Protein AF-0000000074899481 (afdb_homodimer)

Sequence (180 aa):
MSCPLDQAIGLLVAIFHKYSGREGDKNTLSKSELKELIQKELTIGAKLQDAEIAKLMDDLDRNKDQVVNFQEYVTFLGALAMIYNEVLRGMSCPLDQAIGLLVAIFHKYSGREGDKNTLSKSELKELIQKELTIGAKLQDAEIAKLMDDLDRNKDQVVNFQEYVTFLGALAMIYNEVLRG

Structure (mmCIF, N/CA/C/O backbone):
data_AF-0000000074899481-model_v1
#
loop_
_entity.id
_entity.type
_entity.pdbx_description
1 polymer 'Protein S100'
#
loop_
_atom_site.group_PDB
_atom_site.id
_atom_site.type_symbol
_atom_site.label_atom_id
_atom_site.label_alt_id
_atom_site.label_comp_id
_atom_site.label_asym_id
_atom_site.label_entity_id
_atom_site.label_seq_id
_atom_site.pdbx_PDB_ins_code
_atom_site.Cartn_x
_atom_site.Cartn_y
_atom_site.Cartn_z
_atom_site.occupancy
_atom_site.B_iso_or_equiv
_atom_site.auth_seq_id
_atom_site.auth_comp_id
_atom_site.auth_asym_id
_atom_site.auth_atom_id
_atom_site.pdbx_PDB_model_num
ATOM 1 N N . MET A 1 1 ? 8.352 17.484 -9.734 1 54.28 1 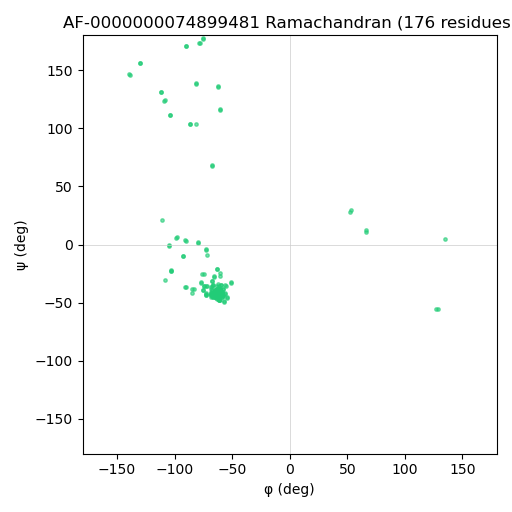MET A N 1
ATOM 2 C CA . MET A 1 1 ? 9.203 16.594 -8.961 1 54.28 1 MET A CA 1
ATOM 3 C C . MET A 1 1 ? 8.375 15.477 -8.312 1 54.28 1 MET A C 1
ATOM 5 O O . MET A 1 1 ? 7.461 15.758 -7.539 1 54.28 1 MET A O 1
ATOM 9 N N . SER A 1 2 ? 8.297 14.383 -8.875 1 69 2 SER A N 1
ATOM 10 C CA . SER A 1 2 ? 7.43 13.289 -8.43 1 69 2 SER A CA 1
ATOM 11 C C . SER A 1 2 ? 7.785 12.844 -7.016 1 69 2 SER A C 1
ATOM 13 O O . SER A 1 2 ? 8.961 12.641 -6.695 1 69 2 SER A O 1
ATOM 15 N N . CYS A 1 3 ? 6.945 13 -6.098 1 84 3 CYS A N 1
ATOM 16 C CA . CYS A 1 3 ? 7.164 12.617 -4.707 1 84 3 CYS A CA 1
ATOM 17 C C . CYS A 1 3 ? 7.379 11.117 -4.582 1 84 3 CYS A C 1
ATOM 19 O O . CYS A 1 3 ? 6.793 10.336 -5.336 1 84 3 CYS A O 1
ATOM 21 N N . PRO A 1 4 ? 8.32 10.672 -3.83 1 89.44 4 PRO A N 1
ATOM 22 C CA . PRO A 1 4 ? 8.664 9.25 -3.66 1 89.44 4 PRO A CA 1
ATOM 23 C C . PRO A 1 4 ? 7.445 8.391 -3.32 1 89.44 4 PRO A C 1
ATOM 25 O O . PRO A 1 4 ? 7.297 7.289 -3.854 1 89.44 4 PRO A O 1
ATOM 28 N N . LEU A 1 5 ? 6.492 8.922 -2.607 1 92.5 5 LEU A N 1
ATOM 29 C CA . LEU A 1 5 ? 5.301 8.188 -2.191 1 92.5 5 LEU A CA 1
ATOM 30 C C . LEU A 1 5 ? 4.371 7.949 -3.373 1 92.5 5 LEU A C 1
ATOM 32 O O . LEU A 1 5 ? 3.873 6.836 -3.562 1 92.5 5 LEU A O 1
ATOM 36 N N . ASP A 1 6 ? 4.195 8.969 -4.18 1 92.25 6 ASP A N 1
ATOM 37 C CA . ASP A 1 6 ? 3.361 8.883 -5.375 1 92.25 6 ASP A CA 1
ATOM 38 C C . ASP A 1 6 ? 3.918 7.855 -6.359 1 92.25 6 ASP A C 1
ATOM 40 O O . ASP A 1 6 ? 3.16 7.105 -6.977 1 92.25 6 ASP A O 1
ATOM 44 N N . GLN A 1 7 ? 5.211 7.898 -6.523 1 90.88 7 GLN A N 1
ATOM 45 C CA . GLN A 1 7 ? 5.871 6.98 -7.445 1 90.88 7 GLN A CA 1
ATOM 46 C C . GLN A 1 7 ? 5.719 5.535 -6.98 1 90.88 7 GLN A C 1
ATOM 48 O O . GLN A 1 7 ? 5.473 4.637 -7.789 1 90.88 7 GLN A O 1
ATOM 53 N N . ALA A 1 8 ? 5.867 5.332 -5.648 1 92.56 8 ALA A N 1
ATOM 54 C CA . ALA A 1 8 ? 5.727 4 -5.062 1 92.56 8 ALA A CA 1
ATOM 55 C C . ALA A 1 8 ? 4.324 3.445 -5.289 1 92.56 8 ALA A C 1
ATOM 57 O O . ALA A 1 8 ? 4.164 2.295 -5.703 1 92.56 8 ALA A O 1
ATOM 58 N N . ILE A 1 9 ? 3.33 4.316 -5.102 1 93.56 9 ILE A N 1
ATOM 59 C CA . ILE A 1 9 ? 1.938 3.92 -5.281 1 93.56 9 ILE A CA 1
ATOM 60 C C . ILE A 1 9 ? 1.687 3.572 -6.746 1 93.56 9 ILE A C 1
ATOM 62 O O . ILE A 1 9 ? 1.02 2.58 -7.051 1 93.56 9 ILE A O 1
ATOM 66 N N . GLY A 1 10 ? 2.18 4.324 -7.559 1 91.38 10 GLY A N 1
ATOM 67 C CA . GLY A 1 10 ? 2.021 4.074 -8.984 1 91.38 10 GLY A CA 1
ATOM 68 C C . GLY A 1 10 ? 2.617 2.752 -9.43 1 91.38 10 GLY A C 1
ATOM 69 O O . GLY A 1 10 ? 2.035 2.051 -10.258 1 91.38 10 GLY A O 1
ATOM 70 N N . LEU A 1 11 ? 3.758 2.469 -8.875 1 91.44 11 LEU A N 1
ATOM 71 C CA . LEU A 1 11 ? 4.434 1.22 -9.211 1 91.44 11 LEU A CA 1
ATOM 72 C C . LEU A 1 11 ? 3.617 0.019 -8.742 1 91.44 11 LEU A C 1
ATOM 74 O O . LEU A 1 11 ? 3.479 -0.966 -9.469 1 91.44 11 LEU A O 1
ATOM 78 N N . LEU A 1 12 ? 3.08 0.15 -7.488 1 93.06 12 LEU A N 1
ATOM 79 C CA . LEU A 1 12 ? 2.264 -0.92 -6.93 1 93.06 12 LEU A CA 1
ATOM 80 C C . LEU A 1 12 ? 1.051 -1.198 -7.812 1 93.06 12 LEU A C 1
ATOM 82 O O . LEU A 1 12 ? 0.714 -2.357 -8.062 1 93.06 12 LEU A O 1
ATOM 86 N N . VAL A 1 13 ? 0.398 -0.13 -8.336 1 93.25 13 VAL A N 1
ATOM 87 C CA . VAL A 1 13 ? -0.773 -0.236 -9.195 1 93.25 13 VAL A CA 1
ATOM 88 C C . VAL A 1 13 ? -0.374 -0.845 -10.539 1 93.25 13 VAL A C 1
ATOM 90 O O . VAL A 1 13 ? -1.077 -1.708 -11.07 1 93.25 13 VAL A O 1
ATOM 93 N N . ALA A 1 14 ? 0.75 -0.419 -11.078 1 91.19 14 ALA A N 1
ATOM 94 C CA . ALA A 1 14 ? 1.229 -0.897 -12.375 1 91.19 14 ALA A CA 1
ATOM 95 C C . ALA A 1 14 ? 1.495 -2.398 -12.336 1 91.19 14 ALA A C 1
ATOM 97 O O . ALA A 1 14 ? 1.119 -3.123 -13.258 1 91.19 14 ALA A O 1
ATOM 98 N N . ILE A 1 15 ? 2.107 -2.814 -11.312 1 92.5 15 ILE A N 1
ATOM 99 C CA . ILE A 1 15 ? 2.424 -4.23 -11.148 1 92.5 15 ILE A CA 1
ATOM 100 C C . ILE A 1 15 ? 1.134 -5.031 -11 1 92.5 15 ILE A C 1
ATOM 102 O O . ILE A 1 15 ? 0.991 -6.102 -11.602 1 92.5 15 ILE A O 1
ATOM 106 N N . PHE A 1 16 ? 0.158 -4.465 -10.227 1 92.31 16 PHE A N 1
ATOM 107 C CA . PHE A 1 16 ? -1.141 -5.105 -10.047 1 92.31 16 PHE A CA 1
ATOM 108 C C . PHE A 1 16 ? -1.824 -5.328 -11.391 1 92.31 16 PHE A C 1
ATOM 110 O O . PHE A 1 16 ? -2.297 -6.43 -11.672 1 92.31 16 PHE A O 1
ATOM 117 N N . HIS A 1 17 ? -1.783 -4.355 -12.242 1 90.56 17 HIS A N 1
ATOM 118 C CA . HIS A 1 17 ? -2.443 -4.41 -13.539 1 90.56 17 HIS A CA 1
ATOM 119 C C . HIS A 1 17 ? -1.665 -5.285 -14.516 1 90.56 17 HIS A C 1
ATOM 121 O O . HIS A 1 17 ? -2.238 -5.824 -15.469 1 90.56 17 HIS A O 1
ATOM 127 N N . LYS A 1 18 ? -0.355 -5.332 -14.18 1 91.31 18 LYS A N 1
ATOM 128 C CA . LYS A 1 18 ? 0.494 -6.164 -15.031 1 91.31 18 LYS A CA 1
ATOM 129 C C . LYS A 1 18 ? 0.064 -7.629 -14.969 1 91.31 18 LYS A C 1
ATOM 131 O O . LYS A 1 18 ? 0.063 -8.32 -15.992 1 91.31 18 LYS A O 1
ATOM 136 N N . TYR A 1 19 ? -0.326 -8.008 -13.781 1 91.38 19 TYR A N 1
ATOM 137 C CA . TYR A 1 19 ? -0.707 -9.398 -13.57 1 91.38 19 TYR A CA 1
ATOM 138 C C . TYR A 1 19 ? -2.223 -9.547 -13.516 1 91.38 19 TYR A C 1
ATOM 140 O O . TYR A 1 19 ? -2.76 -10.609 -13.844 1 91.38 19 TYR A O 1
ATOM 148 N N . SER A 1 20 ? -2.787 -8.273 -13.172 1 81.06 20 SER A N 1
ATOM 149 C CA . SER A 1 20 ? -4.242 -8.227 -13.102 1 81.06 20 SER A CA 1
ATOM 150 C C . SER A 1 20 ? -4.855 -8.07 -14.492 1 81.06 20 SER A C 1
ATOM 152 O O . SER A 1 20 ? -4.262 -7.441 -15.375 1 81.06 20 SER A O 1
ATOM 154 N N . GLY A 1 21 ? -5.379 -8.922 -15.117 1 79.94 21 GLY A N 1
ATOM 155 C CA . GLY A 1 21 ? -6.035 -8.836 -16.406 1 79.94 21 GLY A CA 1
ATOM 156 C C . GLY A 1 21 ? -5.645 -9.969 -17.344 1 79.94 21 GLY A C 1
ATOM 157 O O . GLY A 1 21 ? -5.879 -9.891 -18.547 1 79.94 21 GLY A O 1
ATOM 158 N N . ARG A 1 22 ? -4.914 -10.742 -16.719 1 83.25 22 ARG A N 1
ATOM 159 C CA . ARG A 1 22 ? -4.508 -11.867 -17.547 1 83.25 22 ARG A CA 1
ATOM 160 C C . ARG A 1 22 ? -5.699 -12.75 -17.906 1 83.25 22 ARG A C 1
ATOM 162 O O . ARG A 1 22 ? -5.863 -13.148 -19.062 1 83.25 22 ARG A O 1
ATOM 169 N N . GLU A 1 23 ? -6.535 -12.914 -16.797 1 82.44 23 GLU A N 1
ATOM 170 C CA . GLU A 1 23 ? -7.684 -13.789 -16.984 1 82.44 23 GLU A CA 1
ATOM 171 C C . GLU A 1 23 ? -8.945 -12.992 -17.281 1 82.44 23 GLU A C 1
ATOM 173 O O . GLU A 1 23 ? -10.039 -13.562 -17.375 1 82.44 23 GLU A O 1
ATOM 178 N N . GLY A 1 24 ? -8.875 -11.609 -17.484 1 78.31 24 GLY A N 1
ATOM 179 C CA . GLY A 1 24 ? -10.047 -10.836 -17.875 1 78.31 24 GLY A CA 1
ATOM 180 C C . GLY A 1 24 ? -10.312 -9.648 -16.969 1 78.31 24 GLY A C 1
ATOM 181 O O . GLY A 1 24 ? -10.664 -8.57 -17.453 1 78.31 24 GLY A O 1
ATOM 182 N N . ASP A 1 25 ? -10.438 -9.945 -15.648 1 82.12 25 ASP A N 1
ATOM 183 C CA . ASP A 1 25 ? -10.773 -8.852 -14.734 1 82.12 25 ASP A CA 1
ATOM 184 C C . ASP A 1 25 ? -9.508 -8.133 -14.266 1 82.12 25 ASP A C 1
ATOM 186 O O . ASP A 1 25 ? -8.68 -8.711 -13.562 1 82.12 25 ASP A O 1
ATOM 190 N N . LYS A 1 26 ? -9.273 -6.965 -14.8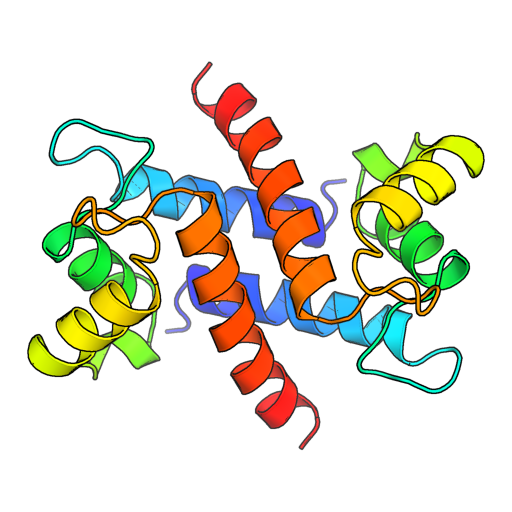28 1 84.56 26 LYS A N 1
ATOM 191 C CA . LYS A 1 26 ? -8.086 -6.176 -14.5 1 84.56 26 LYS A CA 1
ATOM 192 C C . LYS A 1 26 ? -8.211 -5.559 -13.109 1 84.56 26 LYS A C 1
ATOM 194 O O . LYS A 1 26 ? -7.281 -4.898 -12.633 1 84.56 26 LYS A O 1
ATOM 199 N N . ASN A 1 27 ? -9.375 -5.766 -12.516 1 86.5 27 ASN A N 1
ATOM 200 C CA . ASN A 1 27 ? -9.609 -5.164 -11.203 1 86.5 27 ASN A CA 1
ATOM 201 C C . ASN A 1 27 ? -9.523 -6.203 -10.094 1 86.5 27 ASN A C 1
ATOM 203 O O . ASN A 1 27 ? -9.688 -5.871 -8.914 1 86.5 27 ASN A O 1
ATOM 207 N N . THR A 1 28 ? -9.281 -7.391 -10.461 1 91.06 28 THR A N 1
ATOM 208 C CA . THR A 1 28 ? -9.203 -8.469 -9.484 1 91.06 28 THR A CA 1
ATOM 209 C C . THR A 1 28 ? -8.07 -9.43 -9.82 1 91.06 28 THR A C 1
ATOM 211 O O . THR A 1 28 ? -7.652 -9.523 -10.977 1 91.06 28 THR A O 1
ATOM 214 N N . LEU A 1 29 ? -7.43 -10.008 -8.805 1 93.56 29 LEU A N 1
ATOM 215 C CA . LEU A 1 29 ? -6.355 -10.984 -8.961 1 93.56 29 LEU A CA 1
ATOM 216 C C . LEU A 1 29 ? -6.824 -12.383 -8.555 1 93.56 29 LEU A C 1
ATOM 218 O O . LEU A 1 29 ? -7.406 -12.555 -7.48 1 93.56 29 LEU A O 1
ATOM 222 N N . SER A 1 30 ? -6.695 -13.328 -9.484 1 93.62 30 SER A N 1
ATOM 223 C CA . SER A 1 30 ? -7.016 -14.711 -9.156 1 93.62 30 SER A CA 1
ATOM 224 C C . SER A 1 30 ? -5.891 -15.367 -8.367 1 93.62 30 SER A C 1
ATOM 226 O O . SER A 1 30 ? -4.805 -14.797 -8.227 1 93.62 30 SER A O 1
ATOM 228 N N . LYS A 1 31 ? -6.129 -16.547 -7.906 1 93 31 LYS A N 1
ATOM 229 C CA . LYS A 1 31 ? -5.125 -17.281 -7.145 1 93 31 LYS A CA 1
ATOM 230 C C . LYS A 1 31 ? -3.83 -17.422 -7.938 1 93 31 LYS A C 1
ATOM 232 O O . LYS A 1 31 ? -2.74 -17.219 -7.402 1 93 31 LYS A O 1
ATOM 237 N N . SER A 1 32 ? -3.996 -17.719 -9.195 1 93.94 32 SER A N 1
ATOM 238 C CA . SER A 1 32 ? -2.85 -17.922 -10.078 1 93.94 32 SER A CA 1
ATOM 239 C C . SER A 1 32 ? -2.098 -16.625 -10.312 1 93.94 32 SER A C 1
ATOM 241 O O . SER A 1 32 ? -0.866 -16.594 -10.305 1 93.94 32 SER A O 1
ATOM 243 N N . GLU A 1 33 ? -2.877 -15.57 -10.539 1 95.94 33 GLU A N 1
ATOM 244 C CA . GLU A 1 33 ? -2.285 -14.258 -10.781 1 95.94 33 GLU A CA 1
ATOM 245 C C . GLU A 1 33 ? -1.563 -13.742 -9.539 1 95.94 33 GLU A C 1
ATOM 247 O O . GLU A 1 33 ? -0.467 -13.188 -9.641 1 95.94 33 GLU A O 1
ATOM 252 N N . LEU A 1 34 ? -2.26 -13.969 -8.391 1 94.44 34 LEU A N 1
ATOM 253 C CA . LEU A 1 34 ? -1.652 -13.57 -7.125 1 94.44 34 LEU A CA 1
ATOM 254 C C . LEU A 1 34 ? -0.335 -14.297 -6.895 1 94.44 34 LEU A C 1
ATOM 256 O O . LEU A 1 34 ? 0.661 -13.688 -6.5 1 94.44 34 LEU A O 1
ATOM 260 N N . LYS A 1 35 ? -0.343 -15.555 -7.203 1 94.94 35 LYS A N 1
ATOM 261 C CA . LYS A 1 35 ? 0.848 -16.391 -7.047 1 94.94 35 LYS A CA 1
ATOM 262 C C . LYS A 1 35 ? 1.991 -15.875 -7.918 1 94.94 35 LYS A C 1
ATOM 264 O O . LYS A 1 35 ? 3.119 -15.719 -7.445 1 94.94 35 LYS A O 1
ATOM 269 N N . GLU A 1 36 ? 1.741 -15.594 -9.125 1 94.12 36 GLU A N 1
ATOM 270 C CA . GLU A 1 36 ? 2.734 -15.102 -10.07 1 94.12 36 GLU A CA 1
ATOM 271 C C . GLU A 1 36 ? 3.264 -13.734 -9.648 1 94.12 36 GLU A C 1
ATOM 273 O O . GLU A 1 36 ? 4.473 -13.484 -9.695 1 94.12 36 GLU A O 1
ATOM 278 N N . LEU A 1 37 ? 2.281 -12.906 -9.297 1 94.12 37 LEU A N 1
ATOM 279 C CA . LEU A 1 37 ? 2.65 -11.578 -8.836 1 94.12 37 LEU A CA 1
ATOM 280 C C . LEU A 1 37 ? 3.602 -11.656 -7.648 1 94.12 37 LEU A C 1
ATOM 282 O O . LEU A 1 37 ? 4.652 -11.008 -7.645 1 94.12 37 LEU A O 1
ATOM 286 N N . ILE A 1 38 ? 3.254 -12.469 -6.637 1 94.06 38 ILE A N 1
ATOM 287 C CA . ILE A 1 38 ? 4.051 -12.609 -5.422 1 94.06 38 ILE A CA 1
ATOM 288 C C . ILE A 1 38 ? 5.402 -13.227 -5.758 1 94.06 38 ILE A C 1
ATOM 290 O O . ILE A 1 38 ? 6.441 -12.758 -5.293 1 94.06 38 ILE A O 1
ATOM 294 N N . GLN A 1 39 ? 5.453 -14.195 -6.656 1 93.88 39 GLN A N 1
ATOM 295 C CA . GLN A 1 39 ? 6.668 -14.93 -6.996 1 93.88 39 GLN A CA 1
ATOM 296 C C . GLN A 1 39 ? 7.578 -14.102 -7.895 1 93.88 39 GLN A C 1
ATOM 298 O O . GLN A 1 39 ? 8.805 -14.195 -7.801 1 93.88 39 GLN A O 1
ATOM 303 N N . LYS A 1 40 ? 6.977 -13.305 -8.711 1 92.94 40 LYS A N 1
ATOM 304 C CA . LYS A 1 40 ? 7.734 -12.516 -9.672 1 92.94 40 LYS A CA 1
ATOM 305 C C . LYS A 1 40 ? 8.125 -11.164 -9.078 1 92.94 40 LYS A C 1
ATOM 307 O O . LYS A 1 40 ? 9.203 -10.641 -9.375 1 92.94 40 LYS A O 1
ATOM 312 N N . GLU A 1 41 ? 7.223 -10.602 -8.273 1 93.19 41 GLU A N 1
ATOM 313 C CA . GLU A 1 41 ? 7.406 -9.227 -7.82 1 93.19 41 GLU A CA 1
ATOM 314 C C . GLU A 1 41 ? 7.895 -9.18 -6.375 1 93.19 41 GLU A C 1
ATOM 316 O O . GLU A 1 41 ? 8.383 -8.148 -5.91 1 93.19 41 GLU A O 1
ATOM 321 N N . LEU A 1 42 ? 7.645 -10.227 -5.633 1 91.62 42 LEU A N 1
ATOM 322 C CA . LEU A 1 42 ? 8.078 -10.281 -4.242 1 91.62 42 LEU A CA 1
ATOM 323 C C . LEU A 1 42 ? 9.172 -11.32 -4.055 1 91.62 42 LEU A C 1
ATOM 325 O O . LEU A 1 42 ? 9.047 -12.453 -4.523 1 91.62 42 LEU A O 1
ATOM 329 N N . THR A 1 43 ? 10.25 -10.938 -3.398 1 89.88 43 THR A N 1
ATOM 330 C CA . THR A 1 43 ? 11.359 -11.852 -3.135 1 89.88 43 THR A CA 1
ATOM 331 C C . THR A 1 43 ? 10.93 -12.938 -2.152 1 89.88 43 THR A C 1
ATOM 333 O O . THR A 1 43 ? 11.305 -14.102 -2.314 1 89.88 43 THR A O 1
ATOM 336 N N . ILE A 1 44 ? 10.117 -12.539 -1.251 1 85.19 44 ILE A N 1
ATOM 337 C CA . ILE A 1 44 ? 9.648 -13.461 -0.228 1 85.19 44 ILE A CA 1
ATOM 338 C C . ILE A 1 44 ? 8.648 -14.445 -0.84 1 85.19 44 ILE A C 1
ATOM 340 O O . ILE A 1 44 ? 8.547 -15.594 -0.401 1 85.19 44 ILE A O 1
ATOM 344 N N . GLY A 1 45 ? 7.848 -13.961 -1.788 1 89.56 45 GLY A N 1
ATOM 345 C CA . GLY A 1 45 ? 6.828 -14.773 -2.432 1 89.56 45 GLY A CA 1
ATOM 346 C C . GLY A 1 45 ? 7.398 -15.906 -3.266 1 89.56 45 GLY A C 1
ATOM 347 O O . GLY A 1 45 ? 6.777 -16.953 -3.4 1 89.56 45 GLY A O 1
ATOM 348 N N . ALA A 1 46 ? 8.648 -15.648 -3.756 1 87.69 46 ALA A N 1
ATOM 349 C CA . ALA A 1 46 ? 9.289 -16.672 -4.574 1 87.69 46 ALA A CA 1
ATOM 350 C C . ALA A 1 46 ? 9.523 -17.953 -3.77 1 87.69 46 ALA A C 1
ATOM 352 O O . ALA A 1 46 ? 9.578 -19.047 -4.332 1 87.69 46 ALA A O 1
ATOM 353 N N . LYS A 1 47 ? 9.531 -17.766 -2.439 1 91.12 47 LYS A N 1
ATOM 354 C CA . LYS A 1 47 ? 9.781 -18.891 -1.549 1 91.12 47 LYS A CA 1
ATOM 355 C C . LYS A 1 47 ? 8.477 -19.547 -1.104 1 91.12 47 LYS A C 1
ATOM 357 O O . LYS A 1 47 ? 8.477 -20.656 -0.573 1 91.12 47 LYS A O 1
ATOM 362 N N . LEU A 1 48 ? 7.395 -18.828 -1.44 1 92.25 48 LEU A N 1
ATOM 363 C CA . LEU A 1 48 ? 6.09 -19.328 -1.026 1 92.25 48 LEU A CA 1
ATOM 364 C C . LEU A 1 48 ? 5.59 -20.406 -1.983 1 92.25 48 LEU A C 1
ATOM 366 O O . LEU A 1 48 ? 5.766 -20.281 -3.199 1 92.25 48 LEU A O 1
ATOM 370 N N . GLN A 1 49 ? 5.004 -21.453 -1.39 1 93.5 49 GLN A N 1
ATOM 371 C CA . GLN A 1 49 ? 4.461 -22.547 -2.203 1 93.5 49 GLN A CA 1
ATOM 372 C C . GLN A 1 49 ? 3 -22.281 -2.562 1 93.5 49 GLN A C 1
ATOM 374 O O . GLN A 1 49 ? 2.379 -21.359 -2.025 1 93.5 49 GLN A O 1
ATOM 379 N N . ASP A 1 50 ? 2.488 -23.078 -3.426 1 94.06 50 ASP A N 1
ATOM 380 C CA . ASP A 1 50 ? 1.101 -22.969 -3.867 1 94.06 50 ASP A CA 1
ATOM 381 C C . ASP A 1 50 ? 0.141 -23.016 -2.68 1 94.06 50 ASP A C 1
ATOM 383 O O . ASP A 1 50 ? -0.883 -22.328 -2.67 1 94.06 50 ASP A O 1
ATOM 387 N N . ALA A 1 51 ? 0.579 -23.828 -1.752 1 94.62 51 ALA A N 1
ATOM 388 C CA . ALA A 1 51 ? -0.26 -24 -0.57 1 94.62 51 ALA A CA 1
ATOM 389 C C . ALA A 1 51 ? -0.302 -22.734 0.269 1 94.62 51 ALA A C 1
ATOM 391 O O . ALA A 1 51 ? -1.362 -22.344 0.765 1 94.62 51 ALA A O 1
ATOM 392 N N . GLU A 1 52 ? 0.857 -22.094 0.408 1 93.38 52 GLU A N 1
ATOM 393 C CA . GLU A 1 52 ? 0.958 -20.859 1.167 1 93.38 52 GLU A CA 1
ATOM 394 C C . GLU A 1 52 ? 0.237 -19.719 0.457 1 93.38 52 GLU A C 1
ATOM 396 O O . GLU A 1 52 ? -0.442 -18.906 1.096 1 93.38 52 GLU A O 1
ATOM 401 N N . ILE A 1 53 ? 0.36 -19.719 -0.797 1 93.81 53 ILE A N 1
ATOM 402 C CA . ILE A 1 53 ? -0.295 -18.703 -1.617 1 93.81 53 ILE A CA 1
ATOM 403 C C . ILE A 1 53 ? -1.811 -18.844 -1.507 1 93.81 53 ILE A C 1
ATOM 405 O O . ILE A 1 53 ? -2.529 -17.859 -1.372 1 93.81 53 ILE A O 1
ATOM 409 N N . ALA A 1 54 ? -2.244 -20.078 -1.601 1 93.25 54 ALA A N 1
ATOM 410 C CA . ALA A 1 54 ? -3.67 -20.375 -1.506 1 93.25 54 ALA A CA 1
ATOM 411 C C . ALA A 1 54 ? -4.242 -19.906 -0.173 1 93.25 54 ALA A C 1
ATOM 413 O O . ALA A 1 54 ? -5.336 -19.328 -0.125 1 93.25 54 ALA A O 1
ATOM 414 N N . LYS A 1 55 ? -3.494 -20.109 0.874 1 93.62 55 LYS A N 1
ATOM 415 C CA . LYS A 1 55 ? -3.91 -19.656 2.201 1 93.62 55 LYS A CA 1
ATOM 416 C C . LYS A 1 55 ? -3.953 -18.141 2.285 1 93.62 55 LYS A C 1
ATOM 418 O O . LYS A 1 55 ? -4.871 -17.578 2.879 1 93.62 55 LYS A O 1
ATOM 423 N N . LEU A 1 56 ? -2.883 -17.594 1.737 1 91 56 LEU A N 1
ATOM 424 C CA . LEU A 1 56 ? -2.803 -16.141 1.694 1 91 56 LEU A CA 1
ATOM 425 C C . LEU A 1 56 ? -3.984 -15.547 0.932 1 91 56 LEU A C 1
ATOM 427 O O . LEU A 1 56 ? -4.613 -14.594 1.393 1 91 56 LEU A O 1
ATOM 431 N N . MET A 1 57 ? -4.293 -16.125 -0.198 1 92.25 57 MET A N 1
ATOM 432 C CA . MET A 1 57 ? -5.418 -15.695 -1.022 1 92.25 57 MET A CA 1
ATOM 433 C C . MET A 1 57 ? -6.73 -15.812 -0.255 1 92.25 57 MET A C 1
ATOM 435 O O . MET A 1 57 ? -7.559 -14.906 -0.3 1 92.25 57 MET A O 1
ATOM 439 N N . ASP A 1 58 ? -6.82 -16.922 0.506 1 92.06 58 ASP A N 1
ATOM 440 C CA . ASP A 1 58 ? -8.023 -17.172 1.291 1 92.06 58 ASP A CA 1
ATOM 441 C C . ASP A 1 58 ? -8.172 -16.156 2.42 1 92.06 58 ASP A C 1
ATOM 443 O O . ASP A 1 58 ? -9.281 -15.742 2.75 1 92.06 58 ASP A O 1
ATOM 447 N N . ASP A 1 59 ? -7.004 -15.719 2.898 1 89.5 59 ASP A N 1
ATOM 448 C CA . ASP A 1 59 ? -6.988 -14.742 3.982 1 89.5 59 ASP A CA 1
ATOM 449 C C . ASP A 1 59 ? -7.375 -13.352 3.475 1 89.5 59 ASP A C 1
ATOM 451 O O . ASP A 1 59 ? -8.102 -12.617 4.148 1 89.5 59 ASP A O 1
ATOM 455 N N . LEU A 1 60 ? -6.902 -13.164 2.27 1 87.62 60 LEU A N 1
ATOM 456 C CA . LEU A 1 60 ? -7.129 -11.852 1.672 1 87.62 60 LEU A CA 1
ATOM 457 C C . LEU A 1 60 ? -8.516 -11.781 1.031 1 87.62 60 LEU A C 1
ATOM 459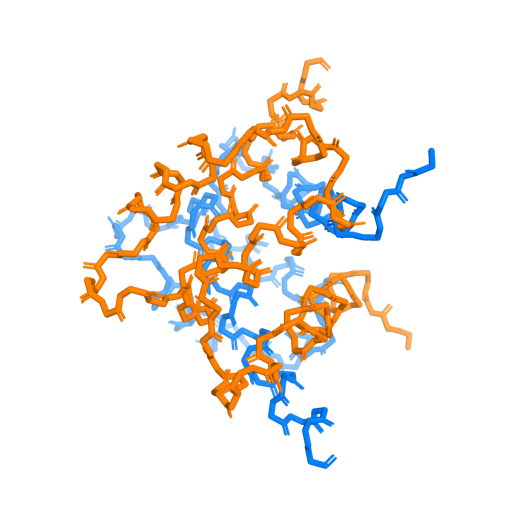 O O . LEU A 1 60 ? -9.164 -10.727 1.063 1 87.62 60 LEU A O 1
ATOM 463 N N . ASP A 1 61 ? -8.891 -13 0.374 1 87.44 61 ASP A N 1
ATOM 464 C CA . ASP A 1 61 ? -10.172 -13.094 -0.316 1 87.44 61 ASP A CA 1
ATOM 465 C C . ASP A 1 61 ? -11.336 -13.047 0.674 1 87.44 61 ASP A C 1
ATOM 467 O O . ASP A 1 61 ? -12.078 -14.016 0.822 1 87.44 61 ASP A O 1
ATOM 471 N N . ARG A 1 62 ? -11.461 -11.867 1.242 1 77.62 62 ARG A N 1
ATOM 472 C CA . ARG A 1 62 ? -12.516 -11.727 2.24 1 77.62 62 ARG A CA 1
ATOM 473 C C . ARG A 1 62 ? -13.891 -11.852 1.601 1 77.62 62 ARG A C 1
ATOM 475 O O . ARG A 1 62 ? -14.82 -12.383 2.213 1 77.62 62 ARG A O 1
ATOM 482 N N . ASN A 1 63 ? -13.984 -11.375 0.437 1 76.69 63 ASN A N 1
ATOM 483 C CA . ASN A 1 63 ? -15.258 -11.383 -0.263 1 76.69 63 ASN A CA 1
ATOM 484 C C . ASN A 1 63 ? -15.57 -12.75 -0.867 1 76.69 63 ASN A C 1
ATOM 486 O O . ASN A 1 63 ? -16.641 -12.953 -1.432 1 76.69 63 ASN A O 1
ATOM 490 N N . LYS A 1 64 ? -14.805 -13.781 -0.739 1 81.38 64 LYS A N 1
ATOM 491 C CA . LYS A 1 64 ? -15 -15.156 -1.188 1 81.38 64 LYS A CA 1
ATOM 492 C C . LYS A 1 64 ? -15.32 -15.211 -2.68 1 81.38 64 LYS A C 1
ATOM 494 O O . LYS A 1 64 ? -16.188 -15.977 -3.105 1 81.38 64 LYS A O 1
ATOM 499 N N . ASP A 1 65 ? -14.891 -14.352 -3.486 1 87.31 65 ASP A N 1
ATOM 500 C CA . ASP A 1 65 ? -15.078 -14.352 -4.934 1 87.31 65 ASP A CA 1
ATOM 501 C C . ASP A 1 65 ? -13.945 -15.078 -5.641 1 87.31 65 ASP A C 1
ATOM 503 O O . ASP A 1 65 ? -13.977 -15.258 -6.859 1 87.31 65 ASP A O 1
ATOM 507 N N . GLN A 1 66 ? -13.102 -15.609 -4.848 1 88.19 66 GLN A N 1
ATOM 508 C CA . GLN A 1 66 ? -11.953 -16.375 -5.316 1 88.19 66 GLN A CA 1
ATOM 509 C C . GLN A 1 66 ? -10.969 -15.477 -6.062 1 88.19 66 GLN A C 1
ATOM 511 O O . GLN A 1 66 ? -10.156 -15.969 -6.852 1 88.19 66 GLN A O 1
ATOM 516 N N . VAL A 1 67 ? -11.156 -14.18 -5.988 1 92.5 67 VAL A N 1
ATOM 517 C CA . VAL A 1 67 ? -10.25 -13.227 -6.617 1 92.5 67 VAL A CA 1
ATOM 518 C C . VAL A 1 67 ? -9.852 -12.148 -5.609 1 92.5 67 VAL A C 1
ATOM 520 O O . VAL A 1 67 ? -10.492 -12 -4.562 1 92.5 67 VAL A O 1
ATOM 523 N N . VAL A 1 68 ? -8.773 -11.531 -5.793 1 92.88 68 VAL A N 1
ATOM 524 C CA . VAL A 1 68 ? -8.289 -10.453 -4.934 1 92.88 68 VAL A CA 1
ATOM 525 C C . VAL A 1 68 ? -8.508 -9.109 -5.617 1 92.88 68 VAL A C 1
ATOM 527 O O . VAL A 1 68 ? -7.957 -8.859 -6.691 1 92.88 68 VAL A O 1
ATOM 530 N N . ASN A 1 69 ? -9.43 -8.273 -5.078 1 89.19 69 ASN A N 1
ATOM 531 C CA . ASN A 1 69 ? -9.664 -6.938 -5.625 1 89.19 69 ASN A CA 1
ATOM 532 C C . ASN A 1 69 ? -8.539 -5.977 -5.25 1 89.19 69 ASN A C 1
ATOM 534 O O . ASN A 1 69 ? -7.668 -6.312 -4.445 1 89.19 69 ASN A O 1
ATOM 538 N N . PHE A 1 70 ? -8.602 -4.789 -5.73 1 89 70 PHE A N 1
ATOM 539 C CA . PHE A 1 70 ? -7.562 -3.785 -5.516 1 89 70 PHE A CA 1
ATOM 540 C C . PHE A 1 70 ? -7.391 -3.494 -4.031 1 89 70 PHE A C 1
ATOM 542 O O . PHE A 1 70 ? -6.266 -3.387 -3.539 1 89 70 PHE A O 1
ATOM 549 N N . GLN A 1 71 ? -8.5 -3.453 -3.395 1 87.44 71 GLN A N 1
ATOM 550 C CA . GLN A 1 71 ? -8.477 -3.127 -1.973 1 87.44 71 GLN A CA 1
ATOM 551 C C . GLN A 1 71 ? -7.816 -4.238 -1.163 1 87.44 71 GLN A C 1
ATOM 553 O O . GLN A 1 71 ? -7.027 -3.967 -0.258 1 87.44 71 GLN A O 1
ATOM 558 N N . GLU A 1 72 ? -8.133 -5.434 -1.419 1 92.5 72 GLU A N 1
ATOM 559 C CA . GLU A 1 72 ? -7.543 -6.574 -0.723 1 92.5 72 GLU A CA 1
ATOM 560 C C . GLU A 1 72 ? -6.047 -6.672 -1.002 1 92.5 72 GLU A C 1
ATOM 562 O O . GLU A 1 72 ? -5.266 -7.016 -0.112 1 92.5 72 GLU A O 1
ATOM 567 N N . TYR A 1 73 ? -5.773 -6.348 -2.305 1 91.81 73 TYR A N 1
ATOM 568 C CA . TYR A 1 73 ? -4.367 -6.348 -2.701 1 91.81 73 TYR A CA 1
ATOM 569 C C . TYR A 1 73 ? -3.576 -5.328 -1.893 1 91.81 73 TYR A C 1
ATOM 571 O O . TYR A 1 73 ? -2.498 -5.637 -1.379 1 91.81 73 TYR A O 1
ATOM 579 N N . VAL A 1 74 ? -4.148 -4.203 -1.745 1 92.25 74 VAL A N 1
ATOM 580 C CA . VAL A 1 74 ? -3.492 -3.127 -1.012 1 92.25 74 VAL A CA 1
ATOM 581 C C . VAL A 1 74 ? -3.33 -3.525 0.454 1 92.25 74 VAL A C 1
ATOM 583 O O . VAL A 1 74 ? -2.303 -3.234 1.071 1 92.25 74 VAL A O 1
ATOM 586 N N . THR A 1 75 ? -4.379 -4.137 1.021 1 89.25 75 THR A N 1
ATOM 587 C CA . THR A 1 75 ? -4.336 -4.59 2.406 1 89.25 75 THR A CA 1
ATOM 588 C C . THR A 1 75 ? -3.229 -5.621 2.602 1 89.25 75 THR A C 1
ATOM 590 O O . THR A 1 75 ? -2.545 -5.617 3.627 1 89.25 75 THR A O 1
ATOM 593 N N . PHE A 1 76 ? -3.07 -6.492 1.577 1 90.25 76 PHE A N 1
ATOM 594 C CA . PHE A 1 76 ? -2.004 -7.484 1.589 1 90.25 76 PHE A CA 1
ATOM 595 C C . PHE A 1 76 ? -0.637 -6.812 1.617 1 90.25 76 PHE A C 1
ATOM 597 O O . PHE A 1 76 ? 0.225 -7.18 2.418 1 90.25 76 PHE A O 1
ATOM 604 N N . LEU A 1 77 ? -0.432 -5.828 0.758 1 91.94 77 LEU A N 1
ATOM 605 C CA . LEU A 1 77 ? 0.82 -5.082 0.706 1 91.94 77 LEU A CA 1
ATOM 606 C C . LEU A 1 77 ? 1.101 -4.398 2.039 1 91.94 77 LEU A C 1
ATOM 608 O O . LEU A 1 77 ? 2.252 -4.32 2.473 1 91.94 77 LEU A O 1
ATOM 612 N N . GLY A 1 78 ? 0.029 -3.936 2.721 1 90.75 78 GLY A N 1
ATOM 613 C CA . GLY A 1 78 ? 0.163 -3.312 4.027 1 90.75 78 GLY A CA 1
ATOM 614 C C . GLY A 1 78 ? 0.666 -4.266 5.094 1 90.75 78 GLY A C 1
ATOM 615 O O . GLY A 1 78 ? 1.455 -3.877 5.957 1 90.75 78 GLY A O 1
ATOM 616 N N . ALA A 1 79 ? 0.125 -5.512 5.016 1 87.62 79 ALA A N 1
ATOM 617 C CA . ALA A 1 79 ? 0.594 -6.523 5.961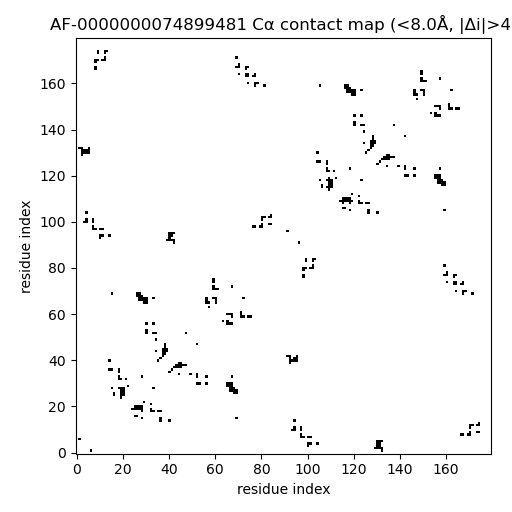 1 87.62 79 ALA A CA 1
ATOM 618 C C . ALA A 1 79 ? 2.08 -6.809 5.766 1 87.62 79 ALA A C 1
ATOM 620 O O . ALA A 1 79 ? 2.828 -6.934 6.738 1 87.62 79 ALA A O 1
ATOM 621 N N . LEU A 1 80 ? 2.449 -6.883 4.469 1 88.94 80 LEU A N 1
ATOM 622 C CA . LEU A 1 80 ? 3.857 -7.102 4.156 1 88.94 80 LEU A CA 1
ATOM 623 C C . LEU A 1 80 ? 4.715 -5.941 4.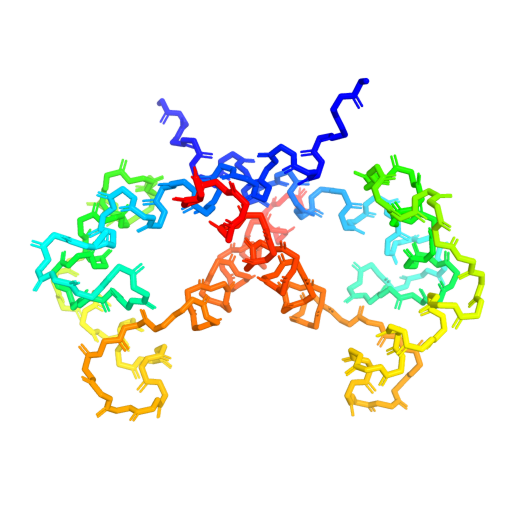648 1 88.94 80 LEU A C 1
ATOM 625 O O . LEU A 1 80 ? 5.82 -6.148 5.148 1 88.94 80 LEU A O 1
ATOM 629 N N . ALA A 1 81 ? 4.191 -4.723 4.438 1 90.38 81 ALA A N 1
ATOM 630 C CA . ALA A 1 81 ? 4.879 -3.52 4.898 1 90.38 81 ALA A CA 1
ATOM 631 C C . ALA A 1 81 ? 5.117 -3.562 6.402 1 90.38 81 ALA A C 1
ATOM 633 O O . ALA A 1 81 ? 6.156 -3.105 6.887 1 90.38 81 ALA A O 1
ATOM 634 N N . MET A 1 82 ? 4.129 -4.105 7.191 1 86.56 82 MET A N 1
ATOM 635 C CA . MET A 1 82 ? 4.262 -4.215 8.641 1 86.56 82 MET A CA 1
ATOM 636 C C . MET A 1 82 ? 5.449 -5.094 9.016 1 86.56 82 MET A C 1
ATOM 638 O O . MET A 1 82 ? 6.168 -4.801 9.969 1 86.56 82 MET A O 1
ATOM 642 N N . ILE A 1 83 ? 5.598 -6.125 8.266 1 84.75 83 ILE A N 1
ATOM 643 C CA . ILE A 1 83 ? 6.711 -7.039 8.469 1 84.75 83 ILE A CA 1
ATOM 644 C C . ILE A 1 83 ? 8.031 -6.324 8.18 1 84.75 83 ILE A C 1
ATOM 646 O O . ILE A 1 83 ? 8.977 -6.414 8.961 1 84.75 83 ILE A O 1
ATOM 650 N N . TYR A 1 84 ? 8.039 -5.508 7.059 1 81.25 84 TYR A N 1
ATOM 651 C CA . TYR A 1 84 ? 9.227 -4.738 6.723 1 81.25 84 TYR A CA 1
ATOM 652 C C . TYR A 1 84 ? 9.531 -3.697 7.793 1 81.25 84 TYR A C 1
ATOM 654 O O . TYR A 1 84 ? 10.695 -3.445 8.117 1 81.25 84 TYR A O 1
ATOM 662 N N . ASN A 1 85 ? 8.484 -3.059 8.227 1 84 85 ASN A N 1
ATOM 663 C CA . ASN A 1 85 ? 8.617 -2.074 9.297 1 84 85 ASN A CA 1
ATOM 664 C C . ASN A 1 85 ? 9.289 -2.668 10.523 1 84 85 ASN A C 1
ATOM 666 O O . ASN A 1 85 ? 10.133 -2.021 11.148 1 84 85 ASN A O 1
ATOM 670 N N . GLU A 1 86 ? 8.898 -3.842 10.938 1 81.5 86 GLU A N 1
ATOM 671 C CA . GLU A 1 86 ? 9.516 -4.5 12.086 1 81.5 86 GLU A CA 1
ATOM 672 C C . GLU A 1 86 ? 10.992 -4.797 11.828 1 81.5 86 GLU A C 1
ATOM 674 O O . GLU A 1 86 ? 11.82 -4.684 12.727 1 81.5 86 GLU A O 1
ATOM 679 N N . VAL A 1 87 ? 11.234 -5.102 10.648 1 78.31 87 VAL A N 1
ATOM 680 C CA . VAL A 1 87 ? 12.602 -5.461 10.266 1 78.31 87 VAL A CA 1
ATOM 681 C C . VAL A 1 87 ? 13.461 -4.203 10.188 1 78.31 87 VAL A C 1
ATOM 683 O O . VAL A 1 87 ? 14.625 -4.215 10.602 1 78.31 87 VAL A O 1
ATOM 686 N N . LEU A 1 88 ? 12.898 -3.184 9.688 1 72.62 88 LEU A N 1
ATOM 687 C CA . LEU A 1 88 ? 13.625 -1.925 9.562 1 72.62 88 LEU A CA 1
ATOM 688 C C . LEU A 1 88 ? 13.812 -1.271 10.93 1 72.62 88 LEU A C 1
ATOM 690 O O . LEU A 1 88 ? 14.805 -0.58 11.164 1 72.62 88 LEU A O 1
ATOM 694 N N . ARG A 1 89 ? 12.758 -1.253 11.82 1 67.56 89 ARG A N 1
ATOM 695 C CA . ARG A 1 89 ? 12.875 -0.719 13.18 1 67.56 89 ARG A CA 1
ATOM 696 C C . ARG A 1 89 ? 13.922 -1.484 13.984 1 67.56 89 ARG A C 1
ATOM 698 O O . ARG A 1 89 ? 14.492 -0.947 14.93 1 67.56 89 ARG A O 1
ATOM 705 N N . GLY A 1 90 ? 14.102 -2.729 13.602 1 49.88 90 GLY A N 1
ATOM 706 C CA . GLY A 1 90 ? 15.094 -3.438 14.398 1 49.88 90 GLY A CA 1
ATOM 707 C C . GLY A 1 90 ? 16.516 -2.99 14.117 1 49.88 90 GLY A C 1
ATOM 708 O O . GLY A 1 90 ? 16.781 -2.355 13.094 1 49.88 90 GLY A O 1
ATOM 709 N N . MET B 1 1 ? 18.578 -9.195 -5.984 1 54.22 1 MET B N 1
ATOM 710 C CA . MET B 1 1 ? 17.922 -8.242 -6.867 1 54.22 1 MET B CA 1
ATOM 711 C C . MET B 1 1 ? 16.578 -7.805 -6.285 1 54.22 1 MET B C 1
ATOM 713 O O . MET B 1 1 ? 15.703 -8.633 -6.035 1 54.22 1 MET B O 1
ATOM 717 N N . SER B 1 2 ? 16.516 -6.746 -5.633 1 69.62 2 SER B N 1
ATOM 718 C CA . SER B 1 2 ? 15.32 -6.289 -4.922 1 69.62 2 SER B CA 1
ATOM 719 C C . SER B 1 2 ? 14.156 -6.078 -5.875 1 69.62 2 SER B C 1
ATOM 721 O O . SER B 1 2 ? 14.312 -5.465 -6.934 1 69.62 2 SER B O 1
ATOM 723 N N . CYS B 1 3 ? 13.117 -6.777 -5.754 1 84.06 3 CYS B N 1
ATOM 724 C CA . CYS B 1 3 ? 11.938 -6.672 -6.602 1 84.06 3 CYS B CA 1
ATOM 725 C C . CYS B 1 3 ? 11.297 -5.297 -6.477 1 84.06 3 CYS B C 1
ATOM 727 O O . CYS B 1 3 ? 11.328 -4.684 -5.406 1 84.06 3 CYS B O 1
ATOM 729 N N . PRO B 1 4 ? 10.898 -4.676 -7.539 1 89.44 4 PRO B N 1
ATOM 730 C CA . PRO B 1 4 ? 10.305 -3.336 -7.559 1 89.44 4 PRO B CA 1
ATOM 731 C C . PRO B 1 4 ? 9.156 -3.189 -6.559 1 89.44 4 PRO B C 1
ATOM 733 O O . PRO B 1 4 ? 9.055 -2.162 -5.883 1 89.44 4 PRO B O 1
ATOM 736 N N . LEU B 1 5 ? 8.414 -4.238 -6.316 1 92.62 5 LEU B N 1
ATOM 737 C CA . LEU B 1 5 ? 7.27 -4.211 -5.41 1 92.62 5 LEU B CA 1
ATOM 738 C C . LEU B 1 5 ? 7.727 -4.117 -3.959 1 92.62 5 LEU B C 1
ATOM 740 O O . LEU B 1 5 ? 7.195 -3.314 -3.188 1 92.62 5 LEU B O 1
ATOM 744 N N . ASP B 1 6 ? 8.734 -4.883 -3.617 1 92.31 6 ASP B N 1
ATOM 745 C CA . ASP B 1 6 ? 9.305 -4.879 -2.275 1 92.31 6 ASP B CA 1
ATOM 746 C C . ASP B 1 6 ? 9.883 -3.51 -1.93 1 92.31 6 ASP B C 1
ATOM 748 O O . ASP B 1 6 ? 9.742 -3.033 -0.802 1 92.31 6 ASP B O 1
ATOM 752 N N . GLN B 1 7 ? 10.586 -2.947 -2.893 1 90.88 7 GLN B N 1
ATOM 753 C CA . GLN B 1 7 ? 11.203 -1.641 -2.695 1 90.88 7 GLN B CA 1
ATOM 754 C C . GLN B 1 7 ? 10.148 -0.561 -2.475 1 90.88 7 GLN B C 1
ATOM 756 O O . GLN B 1 7 ? 10.312 0.307 -1.613 1 90.88 7 GLN B O 1
ATOM 761 N N . ALA B 1 8 ? 9.055 -0.654 -3.266 1 92.56 8 ALA B N 1
ATOM 762 C CA . ALA B 1 8 ? 7.957 0.308 -3.15 1 92.56 8 ALA B CA 1
ATOM 763 C C . ALA B 1 8 ? 7.312 0.241 -1.771 1 92.56 8 ALA B C 1
ATOM 765 O O . ALA B 1 8 ? 7.086 1.273 -1.134 1 92.56 8 ALA B O 1
ATOM 766 N N . ILE B 1 9 ? 7.121 -0.989 -1.285 1 93.5 9 ILE B N 1
ATOM 767 C CA . ILE B 1 9 ? 6.516 -1.199 0.025 1 93.5 9 ILE B CA 1
ATOM 768 C C . ILE B 1 9 ? 7.434 -0.648 1.113 1 93.5 9 ILE B C 1
ATOM 770 O O . ILE B 1 9 ? 6.973 0.003 2.053 1 93.5 9 ILE B O 1
ATOM 774 N N . GLY B 1 10 ? 8.609 -0.892 0.98 1 91.5 10 GLY B N 1
ATOM 775 C CA . GLY B 1 10 ? 9.578 -0.397 1.946 1 91.5 10 GLY B CA 1
ATOM 776 C C . GLY B 1 10 ? 9.617 1.117 2.029 1 91.5 10 GLY B C 1
ATOM 777 O O . GLY B 1 10 ? 9.742 1.681 3.119 1 91.5 10 GLY B O 1
ATOM 778 N N . LEU B 1 11 ? 9.539 1.716 0.882 1 91.5 11 LEU B N 1
ATOM 779 C CA . LEU B 1 11 ? 9.555 3.174 0.828 1 91.5 11 LEU B CA 1
ATOM 780 C C . LEU B 1 11 ? 8.32 3.758 1.513 1 91.5 11 LEU B C 1
ATOM 782 O O . LEU B 1 11 ? 8.43 4.738 2.256 1 91.5 11 LEU B O 1
ATOM 786 N N . LEU B 1 12 ? 7.148 3.104 1.229 1 93 12 LEU B N 1
ATOM 787 C CA . LEU B 1 12 ? 5.902 3.551 1.835 1 93 12 LEU B CA 1
ATOM 788 C C . LEU B 1 12 ? 5.98 3.484 3.357 1 93 12 LEU B C 1
ATOM 790 O O . LEU B 1 12 ? 5.551 4.41 4.047 1 93 12 LEU B O 1
ATOM 794 N N . VAL B 1 13 ? 6.586 2.41 3.898 1 93.31 13 VAL B N 1
ATOM 795 C CA . VAL B 1 13 ? 6.738 2.205 5.336 1 93.31 13 VAL B CA 1
ATOM 796 C C . VAL B 1 13 ? 7.719 3.229 5.902 1 93.31 13 VAL B C 1
ATOM 798 O O . VAL B 1 13 ? 7.48 3.805 6.969 1 93.31 13 VAL B O 1
ATOM 801 N N . ALA B 1 14 ? 8.805 3.465 5.211 1 91.19 14 ALA B N 1
ATOM 802 C CA . ALA B 1 14 ? 9.828 4.398 5.656 1 91.19 14 ALA B CA 1
ATOM 803 C C . ALA B 1 14 ? 9.266 5.812 5.793 1 91.19 14 ALA B C 1
ATOM 805 O O . ALA B 1 14 ? 9.539 6.5 6.777 1 91.19 14 ALA B O 1
ATOM 806 N N . ILE B 1 15 ? 8.516 6.184 4.828 1 92.56 15 ILE B N 1
ATOM 807 C CA . ILE B 1 15 ? 7.906 7.508 4.832 1 92.56 15 ILE B CA 1
ATOM 808 C C . ILE B 1 15 ? 6.91 7.617 5.98 1 92.56 15 ILE B C 1
ATOM 810 O O . ILE B 1 15 ? 6.867 8.633 6.68 1 92.56 15 ILE B O 1
ATOM 814 N N . PHE B 1 16 ? 6.133 6.52 6.199 1 92.38 16 PHE B N 1
ATOM 815 C CA . PHE B 1 16 ? 5.172 6.473 7.297 1 92.38 16 PHE B CA 1
ATOM 816 C C . PHE B 1 16 ? 5.863 6.691 8.633 1 92.38 16 PHE B C 1
ATOM 818 O O . PHE B 1 16 ? 5.426 7.52 9.438 1 92.38 16 PHE B O 1
ATOM 825 N N . HIS B 1 17 ? 6.977 6.055 8.844 1 90.38 17 HIS B N 1
ATOM 826 C CA . HIS B 1 17 ? 7.715 6.133 10.094 1 90.38 17 HIS B CA 1
ATOM 827 C C . HIS B 1 17 ? 8.445 7.465 10.227 1 90.38 17 HIS B C 1
ATOM 829 O O . HIS B 1 17 ? 8.727 7.914 11.336 1 90.38 17 HIS B O 1
ATOM 835 N N . LYS B 1 18 ? 8.703 7.996 9.023 1 91.25 18 LYS B N 1
ATOM 836 C CA . LYS B 1 18 ? 9.375 9.289 9.016 1 91.25 18 LYS B CA 1
ATOM 837 C C . LYS B 1 18 ? 8.523 10.359 9.688 1 91.25 18 LYS B C 1
ATOM 839 O O . LYS B 1 18 ? 9.047 11.211 10.414 1 91.25 18 LYS B O 1
ATOM 844 N N . TYR B 1 19 ? 7.164 10.227 9.523 1 91.5 19 TYR B N 1
ATOM 845 C CA . TYR B 1 19 ? 6.25 11.234 10.047 1 91.5 19 TYR B CA 1
ATOM 846 C C . TYR B 1 19 ? 5.488 10.703 11.258 1 91.5 19 TYR B C 1
ATOM 848 O O . TYR B 1 19 ? 5.074 11.484 12.125 1 91.5 19 TYR B O 1
ATOM 856 N N . SER B 1 20 ? 5.125 9.344 11.5 1 88.12 20 SER B N 1
ATOM 857 C CA . SER B 1 20 ? 4.316 8.719 12.547 1 88.12 20 SER B CA 1
ATOM 858 C C . SER B 1 20 ? 5.047 8.719 13.883 1 88.12 20 SER B C 1
ATOM 860 O O . SER B 1 20 ? 4.414 8.672 14.945 1 88.12 20 SER B O 1
ATOM 862 N N . GLY B 1 21 ? 6.297 9.078 13.945 1 79.81 21 GLY B N 1
ATOM 863 C CA . GLY B 1 21 ? 7.078 9.016 15.172 1 79.81 21 GLY B CA 1
ATOM 864 C C . GLY B 1 21 ? 7.438 10.383 15.719 1 79.81 21 GLY B C 1
ATOM 865 O O . GLY B 1 21 ? 8.336 10.5 16.562 1 79.81 21 GLY B O 1
ATOM 866 N N . ARG B 1 22 ? 6.625 11.297 15.258 1 83.81 22 ARG B N 1
ATOM 867 C CA . ARG B 1 22 ? 6.98 12.648 15.68 1 83.81 22 ARG B CA 1
ATOM 868 C C . ARG B 1 22 ? 6.398 12.961 17.062 1 83.81 22 ARG B C 1
ATOM 870 O O . ARG B 1 22 ? 7.09 13.508 17.922 1 83.81 22 ARG B O 1
ATOM 877 N N . GLU B 1 23 ? 5.102 12.484 17.188 1 82.81 23 GLU B N 1
ATOM 878 C CA . GLU B 1 23 ? 4.422 12.797 18.438 1 82.81 23 GLU B CA 1
ATOM 879 C C . GLU B 1 23 ? 4.488 11.617 19.406 1 82.81 23 GLU B C 1
ATOM 881 O O . GLU B 1 23 ? 3.889 11.656 20.484 1 82.81 23 GLU B O 1
ATOM 886 N N . GLY B 1 24 ? 5.234 10.477 19.094 1 78.31 24 GLY B N 1
ATOM 887 C CA . GLY B 1 24 ? 5.406 9.391 20.047 1 78.31 24 GLY B CA 1
ATOM 888 C C . GLY B 1 24 ? 5.074 8.031 19.469 1 78.31 24 GLY B C 1
ATOM 889 O O . GLY B 1 24 ? 5.766 7.047 19.734 1 78.31 24 GLY B O 1
ATOM 890 N N . ASP B 1 25 ? 3.836 7.918 18.938 1 82 25 ASP B N 1
ATOM 891 C CA . ASP B 1 25 ? 3.432 6.609 18.438 1 82 25 ASP B CA 1
ATOM 892 C C . ASP B 1 25 ? 3.867 6.422 16.984 1 82 25 ASP B C 1
ATOM 894 O O . ASP B 1 25 ? 3.379 7.121 16.094 1 82 25 ASP B O 1
ATOM 898 N N . LYS B 1 26 ? 4.906 5.66 16.797 1 84.75 26 LYS B N 1
ATOM 899 C CA . LYS B 1 26 ? 5.449 5.422 15.461 1 84.75 26 LYS B CA 1
ATOM 900 C C . LYS B 1 26 ? 4.539 4.504 14.648 1 84.75 26 LYS B C 1
ATOM 902 O O . LYS B 1 26 ? 4.809 4.23 13.477 1 84.75 26 LYS B O 1
ATOM 907 N N . ASN B 1 27 ? 3.484 4.035 15.312 1 86.5 27 ASN B N 1
ATOM 908 C CA . ASN B 1 27 ? 2.582 3.105 14.641 1 86.5 27 ASN B CA 1
ATOM 909 C C . ASN B 1 27 ? 1.274 3.783 14.242 1 86.5 27 ASN B C 1
ATOM 911 O O . ASN B 1 27 ? 0.395 3.146 13.656 1 86.5 27 ASN B O 1
ATOM 915 N N . THR B 1 28 ? 1.167 5.016 14.57 1 91 28 THR B N 1
ATOM 916 C CA . THR B 1 28 ? -0.052 5.754 14.258 1 91 28 THR B CA 1
ATOM 917 C C . THR B 1 28 ? 0.277 7.164 13.773 1 91 28 THR B C 1
ATOM 919 O O . THR B 1 28 ? 1.339 7.703 14.086 1 91 28 THR B O 1
ATOM 922 N N . LEU B 1 29 ? -0.525 7.691 12.844 1 93.62 29 LEU B N 1
ATOM 923 C CA . LEU B 1 29 ? -0.381 9.047 12.312 1 93.62 29 LEU B CA 1
ATOM 924 C C . LEU B 1 29 ? -1.498 9.953 12.82 1 93.62 29 LEU B C 1
ATOM 926 O O . LEU B 1 29 ? -2.674 9.586 12.758 1 93.62 29 LEU B O 1
ATOM 930 N N . SER B 1 30 ? -1.11 11.062 13.453 1 93.62 30 SER B N 1
ATOM 931 C CA . SER B 1 30 ? -2.104 12.039 13.875 1 93.62 30 SER B CA 1
ATOM 932 C C . SER B 1 30 ? -2.551 12.914 12.703 1 93.62 30 SER B C 1
ATOM 934 O O . SER B 1 30 ? -1.971 12.852 11.617 1 93.62 30 SER B O 1
ATOM 936 N N . LYS B 1 31 ? -3.516 13.727 12.93 1 92.94 31 LYS B N 1
ATOM 937 C CA . LYS B 1 31 ? -4.027 14.617 11.891 1 92.94 31 LYS B CA 1
ATOM 938 C C . LYS B 1 31 ? -2.916 15.492 11.328 1 92.94 31 LYS B C 1
ATOM 940 O O . LYS B 1 31 ? -2.805 15.648 10.109 1 92.94 31 LYS B O 1
ATOM 945 N N . SER B 1 32 ? -2.102 15.977 12.203 1 93.94 32 SER B N 1
ATOM 946 C CA . SER B 1 32 ? -1.004 16.859 11.82 1 93.94 32 SER B CA 1
ATOM 947 C C . SER B 1 32 ? 0.054 16.109 11.023 1 93.94 32 SER B C 1
ATOM 949 O O . SER B 1 32 ? 0.571 16.609 10.023 1 93.94 32 SER B O 1
ATOM 951 N N . GLU B 1 33 ? 0.368 14.906 11.516 1 95.88 33 GLU B N 1
ATOM 952 C CA . GLU B 1 33 ? 1.367 14.078 10.844 1 95.88 33 GLU B CA 1
ATOM 953 C C . GLU B 1 33 ? 0.89 13.641 9.461 1 95.88 33 GLU B C 1
ATOM 955 O O . GLU B 1 33 ? 1.661 13.664 8.5 1 95.88 33 GLU B O 1
ATOM 960 N N . LEU B 1 34 ? -0.43 13.273 9.445 1 94.44 34 LEU B N 1
ATOM 961 C CA . LEU B 1 34 ? -1.02 12.883 8.172 1 94.44 34 LEU B CA 1
ATOM 962 C C . LEU B 1 34 ? -0.969 14.031 7.176 1 94.44 34 LEU B C 1
ATOM 964 O O . LEU B 1 34 ? -0.61 13.836 6.012 1 94.44 34 LEU B O 1
ATOM 968 N N . LYS B 1 35 ? -1.262 15.203 7.656 1 94.81 35 LYS B N 1
ATOM 969 C CA . LYS B 1 35 ? -1.246 16.406 6.828 1 94.81 35 LYS B CA 1
ATOM 970 C C . LYS B 1 35 ? 0.148 16.656 6.262 1 94.81 35 LYS B C 1
ATOM 972 O O . LYS B 1 35 ? 0.302 16.906 5.062 1 94.81 35 LYS B O 1
ATOM 977 N N . GLU B 1 36 ? 1.134 16.594 7.055 1 94 36 GLU B N 1
ATOM 978 C CA . GLU B 1 36 ? 2.52 16.812 6.656 1 94 36 GLU B CA 1
ATOM 979 C C . GLU B 1 36 ? 2.986 15.758 5.66 1 94 36 GLU B C 1
ATOM 981 O O . GLU B 1 36 ? 3.633 16.078 4.664 1 94 36 GLU B O 1
ATOM 986 N N . LEU B 1 37 ? 2.645 14.531 6.059 1 94.12 37 LEU B N 1
ATOM 987 C CA . LEU B 1 37 ? 3.002 13.422 5.184 1 94.12 37 LEU B CA 1
ATOM 988 C C . LEU B 1 37 ? 2.412 13.617 3.791 1 94.12 37 LEU B C 1
ATOM 990 O O . LEU B 1 37 ? 3.123 13.508 2.789 1 94.12 37 LEU B O 1
ATOM 994 N N . ILE B 1 38 ? 1.101 13.938 3.709 1 94.12 38 ILE B N 1
ATOM 995 C CA . ILE B 1 38 ? 0.399 14.117 2.441 1 94.12 38 ILE B CA 1
ATOM 996 C C . ILE B 1 38 ? 0.969 15.328 1.699 1 94.12 38 ILE B C 1
ATOM 998 O O . ILE B 1 38 ? 1.232 15.258 0.497 1 94.12 38 ILE B O 1
ATOM 1002 N N . GLN B 1 39 ? 1.301 16.406 2.404 1 93.88 39 GLN B N 1
ATOM 1003 C CA . GLN B 1 39 ? 1.764 17.641 1.799 1 93.88 39 GLN B CA 1
ATOM 1004 C C . GLN B 1 39 ? 3.221 17.531 1.359 1 93.88 39 GLN B C 1
ATOM 1006 O O . GLN B 1 39 ? 3.617 18.125 0.35 1 93.88 39 GLN B O 1
ATOM 1011 N N . LYS B 1 40 ? 3.965 16.766 2.08 1 92.94 40 LYS B N 1
ATOM 1012 C CA . LYS B 1 40 ? 5.391 16.641 1.805 1 92.94 40 LYS B CA 1
ATOM 1013 C C . LYS B 1 40 ? 5.66 15.492 0.834 1 92.94 40 LYS B C 1
ATOM 1015 O O . LYS B 1 40 ? 6.57 15.57 0.004 1 92.94 40 LYS B O 1
ATOM 1020 N N . GLU B 1 41 ? 4.887 14.414 0.97 1 93.19 41 GLU B N 1
ATOM 1021 C CA . GLU B 1 41 ? 5.188 13.188 0.231 1 93.19 41 GLU B CA 1
ATOM 1022 C C . GLU B 1 41 ? 4.25 13.023 -0.961 1 93.19 41 GLU B C 1
ATOM 1024 O O . GLU B 1 41 ? 4.52 12.227 -1.862 1 93.19 41 GLU B O 1
ATOM 1029 N N . LEU B 1 42 ? 3.109 13.648 -0.898 1 91.56 42 LEU B N 1
ATOM 1030 C CA . LEU B 1 42 ? 2.148 13.555 -1.993 1 91.56 42 LEU B CA 1
ATOM 1031 C C . LEU B 1 42 ? 2.008 14.891 -2.711 1 91.56 42 LEU B C 1
ATOM 1033 O O . LEU B 1 42 ? 1.846 15.93 -2.068 1 91.56 42 LEU B O 1
ATOM 1037 N N . THR B 1 43 ? 2.086 14.867 -4.023 1 89.69 43 THR B N 1
ATOM 1038 C CA . THR B 1 43 ? 1.939 16.078 -4.816 1 89.69 43 THR B CA 1
ATOM 1039 C C . THR B 1 43 ? 0.507 16.609 -4.746 1 89.69 43 THR B C 1
ATOM 1041 O O . THR B 1 43 ? 0.285 17.812 -4.668 1 89.69 43 THR B O 1
ATOM 1044 N N . ILE B 1 44 ? -0.374 15.68 -4.707 1 84.94 44 ILE B N 1
ATOM 1045 C CA . ILE B 1 44 ? -1.789 16.031 -4.66 1 84.94 44 ILE B CA 1
ATOM 1046 C C . ILE B 1 44 ? -2.139 16.594 -3.285 1 84.94 44 ILE B C 1
ATOM 1048 O O . ILE B 1 44 ? -3.027 17.438 -3.16 1 84.94 44 ILE B O 1
ATOM 1052 N N . GLY B 1 45 ? -1.504 16.062 -2.244 1 89.56 45 GLY B N 1
ATOM 1053 C CA . GLY B 1 45 ? -1.763 16.469 -0.874 1 89.56 45 GLY B CA 1
ATOM 1054 C C . GLY B 1 45 ? -1.347 17.906 -0.591 1 89.56 45 GLY B C 1
ATOM 1055 O O . GLY B 1 45 ? -1.952 18.578 0.245 1 89.56 45 GLY B O 1
ATOM 1056 N N . ALA B 1 46 ? -0.333 18.344 -1.381 1 87.56 46 ALA B N 1
ATOM 1057 C CA . ALA B 1 46 ? 0.143 19.719 -1.186 1 87.56 46 ALA B CA 1
ATOM 1058 C C . ALA B 1 46 ? -0.956 20.734 -1.498 1 87.56 46 ALA B C 1
ATOM 1060 O O . ALA B 1 46 ? -0.954 21.844 -0.964 1 87.56 46 ALA B O 1
ATOM 1061 N N . LYS B 1 47 ? -1.927 20.234 -2.283 1 91.12 47 LYS B N 1
ATOM 1062 C CA . LYS B 1 47 ? -3.023 21.109 -2.689 1 91.12 47 LYS B CA 1
ATOM 1063 C C . LYS B 1 47 ? -4.203 21 -1.727 1 91.12 47 LYS B C 1
ATOM 1065 O O . LYS B 1 47 ? -5.105 21.844 -1.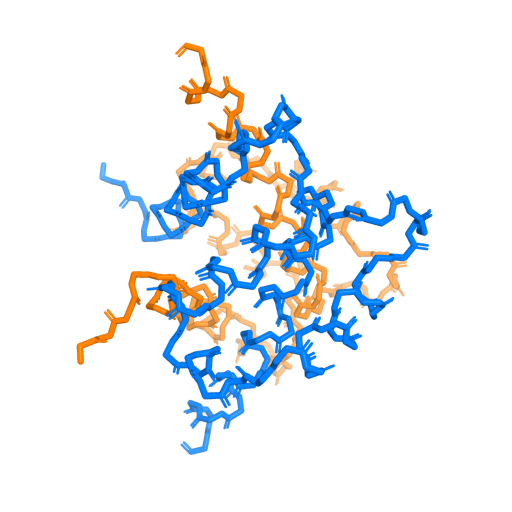738 1 91.12 47 LYS B O 1
ATOM 1070 N N . LEU B 1 48 ? -4.062 20 -0.866 1 92.12 48 LEU B N 1
ATOM 1071 C CA . LEU B 1 48 ? -5.152 19.75 0.076 1 92.12 48 LEU B CA 1
ATOM 1072 C C . LEU B 1 48 ? -5.055 20.703 1.269 1 92.12 48 LEU B C 1
ATOM 1074 O O . LEU B 1 48 ? -3.959 20.969 1.762 1 92.12 48 LEU B O 1
ATOM 1078 N N . GLN B 1 49 ? -6.23 21.219 1.676 1 93.5 49 GLN B N 1
ATOM 1079 C CA . GLN B 1 49 ? -6.27 22.125 2.824 1 93.5 49 GLN B CA 1
ATOM 1080 C C . GLN B 1 49 ? -6.48 21.344 4.121 1 93.5 49 GLN B C 1
ATOM 1082 O O . GLN B 1 49 ? -6.773 20.156 4.098 1 93.5 49 GLN B O 1
ATOM 1087 N N . ASP B 1 50 ? -6.355 22.016 5.191 1 94 50 ASP B N 1
ATOM 1088 C CA . ASP B 1 50 ? -6.531 21.422 6.512 1 94 50 ASP B CA 1
ATOM 1089 C C . ASP B 1 50 ? -7.906 20.766 6.641 1 94 50 ASP B C 1
ATOM 1091 O O . ASP B 1 50 ? -8.047 19.734 7.281 1 94 50 ASP B O 1
ATOM 1095 N N . ALA B 1 51 ? -8.805 21.438 5.984 1 94.5 51 ALA B N 1
ATOM 1096 C CA . ALA B 1 51 ? -10.18 20.938 6.047 1 94.5 51 ALA B CA 1
ATOM 1097 C C . ALA B 1 51 ? -10.32 19.609 5.309 1 94.5 51 ALA B C 1
ATOM 1099 O O . ALA B 1 51 ? -10.992 18.688 5.789 1 94.5 51 ALA B O 1
ATOM 1100 N N . GLU B 1 52 ? -9.68 19.531 4.148 1 93.31 52 GLU B N 1
ATOM 1101 C CA . GLU B 1 52 ? -9.711 18.312 3.348 1 93.31 52 GLU B CA 1
ATOM 1102 C C . GLU B 1 52 ? -8.953 17.172 4.039 1 93.31 52 GLU B C 1
ATOM 1104 O O . GLU B 1 52 ? -9.398 16.031 4.031 1 93.31 52 GLU B O 1
ATOM 1109 N N . ILE B 1 53 ? -7.895 17.531 4.625 1 93.81 53 ILE B N 1
ATOM 1110 C CA . ILE B 1 53 ? -7.078 16.562 5.355 1 93.81 53 ILE B CA 1
ATOM 1111 C C . ILE B 1 53 ? -7.863 16.016 6.543 1 93.81 53 ILE B C 1
ATOM 1113 O O . ILE B 1 53 ? -7.844 14.812 6.809 1 93.81 53 ILE B O 1
ATOM 1117 N N . ALA B 1 54 ? -8.492 16.922 7.238 1 93.31 54 ALA B N 1
ATOM 1118 C CA . ALA B 1 54 ? -9.297 16.547 8.398 1 93.31 54 ALA B CA 1
ATOM 1119 C C . ALA B 1 54 ? -10.398 15.57 8.008 1 93.31 54 ALA B C 1
ATOM 1121 O O . ALA B 1 54 ? -10.648 14.594 8.727 1 93.31 54 ALA B O 1
ATOM 1122 N N . LYS B 1 55 ? -11.008 15.82 6.891 1 93.44 55 LYS B N 1
ATOM 1123 C CA . LYS B 1 55 ? -12.055 14.938 6.387 1 93.44 55 LYS B CA 1
ATOM 1124 C C . LYS B 1 55 ? -11.492 13.57 6.008 1 93.44 55 LYS B C 1
ATOM 1126 O O . LYS B 1 55 ? -12.109 12.539 6.281 1 93.44 55 LYS B O 1
ATOM 1131 N N . LEU B 1 56 ? -10.367 13.68 5.316 1 90.94 56 LEU B N 1
ATOM 1132 C CA . LEU B 1 56 ? -9.672 12.453 4.926 1 90.94 56 LEU B CA 1
ATOM 1133 C C . LEU B 1 56 ? -9.305 11.625 6.152 1 90.94 56 LEU B C 1
ATOM 1135 O O . LEU B 1 56 ? -9.523 10.406 6.172 1 90.94 56 LEU B O 1
ATOM 1139 N N . MET B 1 57 ? -8.789 12.273 7.156 1 92.12 57 MET B N 1
ATOM 1140 C CA . MET B 1 57 ? -8.414 11.625 8.406 1 92.12 57 MET B CA 1
ATOM 1141 C C .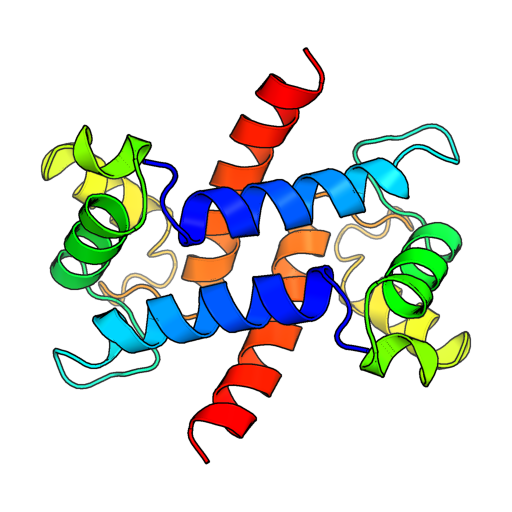 MET B 1 57 ? -9.633 10.977 9.062 1 92.12 57 MET B C 1
ATOM 1143 O O . MET B 1 57 ? -9.555 9.844 9.539 1 92.12 57 MET B O 1
ATOM 1147 N N . ASP B 1 58 ? -10.75 11.711 8.984 1 92.06 58 ASP B N 1
ATOM 1148 C CA . ASP B 1 58 ? -11.992 11.234 9.578 1 92.06 58 ASP B CA 1
ATOM 1149 C C . ASP B 1 58 ? -12.523 10.008 8.836 1 92.06 58 ASP B C 1
ATOM 1151 O O . ASP B 1 58 ? -13.078 9.094 9.445 1 92.06 58 ASP B O 1
ATOM 1155 N N . ASP B 1 59 ? -12.227 10 7.527 1 89.25 59 ASP B N 1
ATOM 1156 C CA . ASP B 1 59 ? -12.664 8.891 6.688 1 89.25 59 ASP B CA 1
ATOM 1157 C C . ASP B 1 59 ? -11.828 7.641 6.945 1 89.25 59 ASP B C 1
ATOM 1159 O O . ASP B 1 59 ? -12.359 6.531 6.984 1 89.25 59 ASP B O 1
ATOM 1163 N N . LEU B 1 60 ? -10.586 7.973 7.188 1 87.5 60 LEU B N 1
ATOM 1164 C CA . LEU B 1 60 ? -9.641 6.879 7.383 1 87.5 60 LEU B CA 1
ATOM 1165 C C . LEU B 1 60 ? -9.664 6.391 8.828 1 87.5 60 LEU B C 1
ATOM 1167 O O . LEU B 1 60 ? -9.508 5.191 9.078 1 87.5 60 LEU B O 1
ATOM 1171 N N . ASP B 1 61 ? -9.812 7.465 9.773 1 87 61 ASP B N 1
ATOM 1172 C CA . ASP B 1 61 ? -9.828 7.172 11.203 1 87 61 ASP B CA 1
ATOM 1173 C C . ASP B 1 61 ? -11.078 6.387 11.594 1 87 61 ASP B C 1
ATOM 1175 O O . ASP B 1 61 ? -11.93 6.883 12.336 1 87 61 ASP B O 1
ATOM 1179 N N . ARG B 1 62 ? -11.086 5.172 11.094 1 77.06 62 ARG B N 1
ATOM 1180 C CA . ARG B 1 62 ? -12.258 4.355 11.375 1 77.06 62 ARG B CA 1
ATOM 1181 C C . ARG B 1 62 ? -12.344 4.016 12.859 1 77.06 62 ARG B C 1
ATOM 1183 O O . ARG B 1 62 ? -13.438 3.932 13.422 1 77.06 62 ARG B O 1
ATOM 1190 N N . ASN B 1 63 ? -11.242 3.846 13.445 1 76.31 63 ASN B N 1
ATOM 1191 C CA . ASN B 1 63 ? -11.188 3.455 14.844 1 76.31 63 ASN B CA 1
ATOM 1192 C C . ASN B 1 63 ? -11.414 4.648 15.766 1 76.31 63 ASN B C 1
ATOM 1194 O O . ASN B 1 63 ? -11.492 4.492 16.984 1 76.31 63 ASN B O 1
ATOM 1198 N N . LYS B 1 64 ? -11.672 5.844 15.352 1 81.06 64 LYS B N 1
ATOM 1199 C CA . LYS B 1 64 ? -11.977 7.059 16.109 1 81.06 64 LYS B CA 1
ATOM 1200 C C . LYS B 1 64 ? -10.922 7.328 17.172 1 81.06 64 LYS B C 1
ATOM 1202 O O . LYS B 1 64 ? -11.25 7.727 18.297 1 81.06 64 LYS B O 1
ATOM 1207 N N . ASP B 1 65 ? -9.734 6.949 17.062 1 86.88 65 ASP B N 1
ATOM 1208 C CA . ASP B 1 65 ? -8.641 7.215 18 1 86.88 65 ASP B CA 1
ATOM 1209 C C . ASP B 1 65 ? -7.926 8.516 17.641 1 86.88 65 ASP B C 1
ATOM 1211 O O . ASP B 1 65 ? -7.047 8.969 18.375 1 86.88 65 ASP B O 1
ATOM 1215 N N . GLN B 1 66 ? -8.438 9.141 16.656 1 87.94 66 GLN B N 1
ATOM 1216 C CA . GLN B 1 66 ? -7.918 10.414 16.156 1 87.94 66 GLN B CA 1
ATOM 1217 C C . GLN B 1 66 ? -6.527 10.242 15.562 1 87.94 66 GLN B C 1
ATOM 1219 O O . GLN B 1 66 ? -5.758 11.203 15.477 1 87.94 66 GLN B O 1
ATOM 1224 N N . VAL B 1 67 ? -6.125 9 15.352 1 92.25 67 VAL B N 1
ATOM 1225 C CA . VAL B 1 67 ? -4.836 8.711 14.734 1 92.25 67 VAL B CA 1
ATOM 1226 C C . VAL B 1 67 ? -5.023 7.715 13.594 1 92.25 67 VAL B C 1
ATOM 1228 O O . VAL B 1 67 ? -6.062 7.062 13.5 1 92.25 67 VAL B O 1
ATOM 1231 N N . VAL B 1 68 ? -4.172 7.691 12.68 1 92.75 68 VAL B N 1
ATOM 1232 C CA . VAL B 1 68 ? -4.199 6.766 11.547 1 92.75 68 VAL B CA 1
ATOM 1233 C C . VAL B 1 68 ? -3.156 5.668 11.758 1 92.75 68 VAL B C 1
ATOM 1235 O O . VAL B 1 68 ? -1.957 5.949 11.828 1 92.75 68 VAL B O 1
ATOM 1238 N N . ASN B 1 69 ? -3.613 4.418 11.992 1 89.12 69 ASN B N 1
ATOM 1239 C CA . ASN B 1 69 ? -2.695 3.297 12.148 1 89.12 69 ASN B CA 1
ATOM 1240 C C . ASN B 1 69 ? -2.117 2.861 10.805 1 89.12 69 ASN B C 1
ATOM 1242 O O . ASN B 1 69 ? -2.539 3.352 9.75 1 89.12 69 ASN B O 1
ATOM 1246 N N . PHE B 1 70 ? -1.254 1.902 10.836 1 88.88 70 PHE B N 1
ATOM 1247 C CA . PHE B 1 70 ? -0.567 1.431 9.641 1 88.88 70 PHE B CA 1
ATOM 1248 C C . PHE B 1 70 ? -1.564 0.898 8.617 1 88.88 70 PHE B C 1
ATOM 1250 O O . PHE B 1 70 ? -1.445 1.177 7.422 1 88.88 70 PHE B O 1
ATOM 1257 N N . GLN B 1 71 ? -2.521 0.232 9.148 1 87.56 71 GLN B N 1
ATOM 1258 C CA . GLN B 1 71 ? -3.514 -0.382 8.273 1 87.56 71 GLN B CA 1
ATOM 1259 C C . GLN B 1 71 ? -4.363 0.677 7.578 1 87.56 71 GLN B C 1
ATOM 1261 O O . GLN B 1 71 ? -4.641 0.57 6.383 1 87.56 71 GLN B O 1
ATOM 1266 N N . GLU B 1 72 ? -4.805 1.636 8.258 1 92.44 72 GLU B N 1
ATOM 1267 C CA . GLU B 1 72 ? -5.605 2.717 7.691 1 92.44 72 GLU B CA 1
ATOM 1268 C C . GLU B 1 72 ? -4.805 3.52 6.672 1 92.44 72 GLU B C 1
ATOM 1270 O O . GLU B 1 72 ? -5.344 3.943 5.648 1 92.44 72 GLU B O 1
ATOM 1275 N N . TYR B 1 73 ? -3.506 3.684 7.082 1 91.69 73 TYR B N 1
ATOM 1276 C CA . TYR B 1 73 ? -2.605 4.387 6.176 1 91.69 73 TYR B CA 1
ATOM 1277 C C . TYR B 1 73 ? -2.482 3.648 4.848 1 91.69 73 TYR B C 1
ATOM 1279 O O . TYR B 1 73 ? -2.574 4.258 3.781 1 91.69 73 TYR B O 1
ATOM 1287 N N . VAL B 1 74 ? -2.363 2.389 4.953 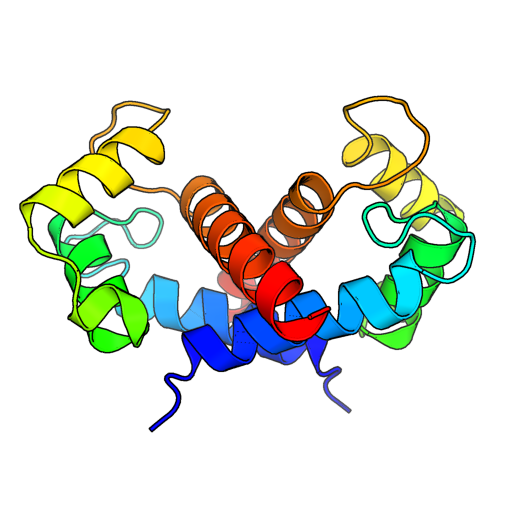1 92.25 74 VAL B N 1
ATOM 1288 C CA . VAL B 1 74 ? -2.215 1.56 3.762 1 92.25 74 VAL B CA 1
ATOM 1289 C C . VAL B 1 74 ? -3.49 1.619 2.926 1 92.25 74 VAL B C 1
ATOM 1291 O O . VAL B 1 74 ? -3.434 1.664 1.694 1 92.25 74 VAL B O 1
ATOM 1294 N N . THR B 1 75 ? -4.637 1.547 3.607 1 89.38 75 THR B N 1
ATOM 1295 C CA . THR B 1 75 ? -5.922 1.625 2.924 1 89.38 75 THR B CA 1
ATOM 1296 C C . THR B 1 75 ? -6.062 2.953 2.186 1 89.38 75 THR B C 1
ATOM 1298 O O . THR B 1 75 ? -6.594 2.998 1.074 1 89.38 75 THR B O 1
ATOM 1301 N N . PHE B 1 76 ? -5.555 4.031 2.832 1 90.25 76 PHE B N 1
ATOM 1302 C CA . PHE B 1 76 ? -5.551 5.352 2.215 1 90.25 76 PHE B CA 1
ATOM 1303 C C . PHE B 1 76 ? -4.715 5.348 0.94 1 90.25 76 PHE B C 1
ATOM 1305 O O . PHE B 1 76 ? -5.156 5.848 -0.098 1 90.25 76 PHE B O 1
ATOM 1312 N N . LEU B 1 77 ? -3.508 4.789 1.007 1 91.75 77 LEU B N 1
ATOM 1313 C CA . LEU B 1 77 ? -2.625 4.691 -0.151 1 91.75 77 LEU B CA 1
ATOM 1314 C C . LEU B 1 77 ? -3.285 3.898 -1.272 1 91.75 77 LEU B C 1
ATOM 1316 O O . LEU B 1 77 ? -3.125 4.227 -2.449 1 91.75 77 LEU B O 1
ATOM 1320 N N . GLY B 1 78 ? -4.082 2.877 -0.894 1 90.88 78 GLY B N 1
ATOM 1321 C CA . GLY B 1 78 ? -4.809 2.078 -1.867 1 90.88 78 GLY B CA 1
ATOM 1322 C C . GLY B 1 78 ? -5.867 2.867 -2.615 1 90.88 78 GLY B C 1
ATOM 1323 O O . GLY B 1 78 ? -6.07 2.664 -3.814 1 90.88 78 GLY B O 1
ATOM 1324 N N . ALA B 1 79 ? -6.566 3.725 -1.837 1 87.62 79 ALA B N 1
ATOM 1325 C CA . ALA B 1 79 ? -7.562 4.582 -2.475 1 87.62 79 ALA B CA 1
ATOM 1326 C C . ALA B 1 79 ? -6.914 5.516 -3.49 1 87.62 79 ALA B C 1
ATOM 1328 O O . ALA B 1 79 ? -7.441 5.711 -4.59 1 87.62 79 ALA B O 1
ATOM 1329 N N . LEU B 1 80 ? -5.742 6.047 -3.062 1 89 80 LEU B N 1
ATOM 1330 C CA . LEU B 1 80 ? -5.004 6.922 -3.967 1 89 80 LEU B CA 1
ATOM 1331 C C . LEU B 1 80 ? -4.551 6.16 -5.211 1 89 80 LEU B C 1
ATOM 1333 O O . LEU B 1 80 ? -4.586 6.699 -6.32 1 89 80 LEU B O 1
ATOM 1337 N N . ALA B 1 81 ? -4.09 4.926 -4.977 1 90.31 81 ALA B N 1
ATOM 1338 C CA . ALA B 1 81 ? -3.662 4.059 -6.074 1 90.31 81 ALA B CA 1
ATOM 1339 C C . ALA B 1 81 ? -4.797 3.842 -7.074 1 90.31 81 ALA B C 1
ATOM 1341 O O . ALA B 1 81 ? -4.559 3.766 -8.281 1 90.31 81 ALA B O 1
ATOM 1342 N N . MET B 1 82 ? -6.07 3.705 -6.578 1 86.56 82 MET B N 1
ATOM 1343 C CA . MET B 1 82 ? -7.23 3.512 -7.449 1 86.56 82 MET B CA 1
ATOM 1344 C C . MET B 1 82 ? -7.41 4.699 -8.391 1 86.56 82 MET B C 1
ATOM 1346 O O . MET B 1 82 ? -7.762 4.527 -9.555 1 86.56 82 MET B O 1
ATOM 1350 N N . ILE B 1 83 ? -7.168 5.852 -7.828 1 84.75 83 ILE B N 1
ATOM 1351 C CA . ILE B 1 83 ? -7.258 7.078 -8.617 1 84.75 83 ILE B CA 1
ATOM 1352 C C . ILE B 1 83 ? -6.176 7.078 -9.695 1 84.75 83 ILE B C 1
ATOM 1354 O O . ILE B 1 83 ? -6.457 7.363 -10.859 1 84.75 83 ILE B O 1
ATOM 1358 N N . TYR B 1 84 ? -4.922 6.633 -9.297 1 81.25 84 TYR B N 1
ATOM 1359 C CA . TYR B 1 84 ? -3.834 6.543 -10.266 1 81.25 84 TYR B CA 1
ATOM 1360 C C . TYR B 1 84 ? -4.137 5.5 -11.336 1 81.25 84 TYR B C 1
ATOM 1362 O O . TYR B 1 84 ? -3.809 5.688 -12.508 1 81.25 84 TYR B O 1
ATOM 1370 N N . ASN B 1 85 ? -4.648 4.402 -10.867 1 84.19 85 ASN B N 1
ATOM 1371 C CA . ASN B 1 85 ? -5.043 3.334 -11.781 1 84.19 85 ASN B CA 1
ATOM 1372 C C . ASN B 1 85 ? -6.008 3.836 -12.852 1 84.19 85 ASN B C 1
ATOM 1374 O O . ASN B 1 85 ? -5.891 3.473 -14.023 1 84.19 85 ASN B O 1
ATOM 1378 N N . GLU B 1 86 ? -7.02 4.59 -12.477 1 81.56 86 GLU B N 1
ATOM 1379 C CA . GLU B 1 86 ? -7.969 5.145 -13.43 1 81.56 86 GLU B CA 1
ATOM 1380 C C . GLU B 1 86 ? -7.273 6.078 -14.414 1 81.56 86 GLU B C 1
ATOM 1382 O O . GLU B 1 86 ? -7.617 6.109 -15.602 1 81.56 86 GLU B O 1
ATOM 1387 N N . VAL B 1 87 ? -6.348 6.723 -13.891 1 78.56 87 VAL B N 1
ATOM 1388 C CA . VAL B 1 87 ? -5.625 7.691 -14.711 1 78.56 87 VAL B CA 1
ATOM 1389 C C . VAL B 1 87 ? -4.684 6.965 -15.664 1 78.56 87 VAL B C 1
ATOM 1391 O O . VAL B 1 87 ? -4.543 7.355 -16.828 1 78.56 87 VAL B O 1
ATOM 1394 N N . LEU B 1 88 ? -4.094 5.965 -15.203 1 72.75 88 LEU B N 1
ATOM 1395 C CA . LEU B 1 88 ? -3.178 5.188 -16.031 1 72.75 88 LEU B CA 1
ATOM 1396 C C . LEU B 1 88 ? -3.941 4.359 -17.062 1 72.75 88 LEU B C 1
ATOM 1398 O O . LEU B 1 88 ? -3.434 4.098 -18.156 1 72.75 88 LEU B O 1
ATOM 1402 N N . ARG B 1 89 ? -5.105 3.705 -16.703 1 67.5 89 ARG B N 1
ATOM 1403 C CA . ARG B 1 89 ? -5.938 2.959 -17.641 1 67.5 89 ARG B CA 1
ATOM 1404 C C . ARG B 1 89 ? -6.453 3.867 -18.75 1 67.5 89 ARG B C 1
ATOM 1406 O O . ARG B 1 89 ? -6.781 3.395 -19.844 1 67.5 89 ARG B O 1
ATOM 1413 N N . GLY B 1 90 ? -6.52 5.16 -18.438 1 49.56 90 GLY B N 1
ATOM 1414 C CA . GLY B 1 90 ? -7.012 5.988 -19.531 1 49.56 90 GLY B CA 1
ATOM 1415 C C . GLY B 1 90 ? -6.023 6.121 -20.672 1 49.56 90 GLY B C 1
ATOM 1416 O O . GLY B 1 90 ? -4.832 5.855 -20.5 1 49.56 90 GLY B O 1
#

InterPro domains:
  IPR001751 S100/Calcium binding protein 7/8-like, conserved site [PS00303] (56-77)
  IPR002048 EF-hand domain [PS50222] (48-83)
  IPR002048 EF-hand domain [SM00054] (52-80)
  IPR011992 EF-hand domain pair [SSF47473] (6-87)
  IPR013787 S100/CaBP-9k-type, calcium binding, subdomain [PF01023] (5-42)
  IPR013787 S100/CaBP-9k-type, calcium binding, subdomain [SM01394] (5-47)
  IPR018247 EF-Hand 1, calcium-binding site [PS00018] (61-73)
  IPR034118 Protein S100-A6 [cd05029] (1-88)

Organism: Camelus ferus (NCBI:txid419612)

Nearest PDB structures (foldseek):
  1k96-assembly1_A-2  TM=9.581E-01  e=8.341E-12  Homo sapiens
  1k9k-assembly1_A  TM=9.659E-01  e=1.393E-11  Homo sapiens
  2m1k-assembly1_D  TM=9.398E-01  e=1.225E-11  Homo sapiens
  4cfq-assembly2_A  TM=9.406E-01  e=5.809E-08  Homo sapiens
  4cfq-assembly1_C  TM=9.403E-01  e=2.886E-07  Homo sapiens

Secondary structure (DSSP, 8-state):
---HHHHHHHHHHHHHHHHTTSSS-TTEEEHHHHHHHHHHH-TTGGG--HHHHHHHHHHH-TT-SSEEEHHHHHHHHHHHHHHHHHHHH-/---HHHHHHHHHHHHHHHHHTSSS-TTEEEHHHHHHHHHHH-TTGGG--HHHHHHHHHHH-TT-SSEEEHHHHHHHHHHHHHHHHHHHH-

Foldseek 3Di:
DDDPVNVVVVVLLVLLQVLQCPVHGSFWAALVSQLCSCCVVPPVSVVPDSVRSQVLLVVLPPVPPRIHGPVSSVVSVVVVVVVVVVVVVD/DDDPVNVVVVVLLVLLQVQCPPVNGSFWAALVSQLCSCCVVPPVSVVPDSVRSQVLLVVLPPVPPRIHGPVSSVVSVVVVVVVVVVVVVD

pLDDT: mean 88.09, std 7.89, range [49.56, 95.94]

Radius of gyration: 16.07 Å; Cα contacts (8 Å, |Δi|>4): 246; chains: 2; bounding box: 33×46×40 Å

Solvent-accessible surface area (backbone atoms only — not comparable to full-atom values): 9400 Å² total; per-residue (Å²): 130,84,27,69,50,52,54,28,36,49,49,52,40,49,54,47,45,69,44,14,39,74,91,66,50,54,63,33,26,38,64,67,35,46,44,47,44,32,38,71,31,25,73,70,34,55,74,49,46,73,68,54,42,51,51,48,43,56,68,47,21,72,82,68,72,68,36,32,37,59,65,38,48,28,51,50,50,35,55,53,24,51,56,47,43,56,58,65,74,93,130,85,27,71,50,50,54,27,36,50,49,53,40,50,54,46,45,69,41,13,45,72,90,66,48,54,60,29,23,37,65,68,33,46,43,48,45,31,38,71,32,25,73,70,33,54,73,49,46,72,68,56,42,50,52,50,44,56,68,48,21,72,82,68,72,68,37,33,37,59,64,39,48,30,49,49,50,35,54,53,25,52,54,47,43,55,59,64,74,94